Protein AF-Q4SXC7-F1 (afdb_monomer)

Nearest PDB structures (foldseek):
  5sy5-assembly4_F  TM=8.784E-01  e=1.111E-04  Mus musculus
  5sy5-assembly4_B  TM=8.905E-01  e=2.308E-04  Mus musculus
  5sy5-assembly4_D  TM=7.983E-01  e=1.891E-04  Mus musculus
  5y7y-assembly1_A  TM=8.979E-01  e=1.018E-02  Homo sapiens

Radius of gyration: 20.57 Å; Cα contacts (8 Å, |Δi|>4): 20; chains: 1; bounding box: 50×42×52 Å

Structure (mmCIF, N/CA/C/O backbone):
data_AF-Q4SXC7-F1
#
_entry.id   AF-Q4SXC7-F1
#
loop_
_atom_site.group_PDB
_atom_site.id
_atom_site.type_symbol
_atom_site.label_atom_id
_atom_site.label_alt_id
_atom_site.label_comp_id
_atom_site.label_asym_id
_atom_site.label_entity_id
_atom_site.label_seq_id
_atom_site.pdbx_PDB_ins_code
_atom_site.Cartn_x
_atom_site.Cartn_y
_atom_site.Cartn_z
_atom_site.occupancy
_atom_site.B_iso_or_equiv
_atom_site.auth_seq_id
_atom_site.auth_comp_id
_atom_site.auth_asym_id
_atom_site.auth_atom_id
_atom_site.pdbx_PDB_model_num
ATOM 1 N N . MET A 1 1 ? 21.113 -7.786 -26.777 1.00 61.78 1 MET A N 1
ATOM 2 C CA . MET A 1 1 ? 20.002 -8.562 -26.159 1.00 61.78 1 MET A CA 1
ATOM 3 C C . MET A 1 1 ? 19.842 -8.324 -24.653 1.00 61.78 1 MET A C 1
ATOM 5 O O . MET A 1 1 ? 18.718 -8.079 -24.235 1.00 61.78 1 MET A O 1
ATOM 9 N N . LYS A 1 2 ? 20.913 -8.348 -23.837 1.00 62.00 2 LYS A N 1
ATOM 10 C CA . LYS A 1 2 ? 20.837 -8.170 -22.366 1.00 62.00 2 LYS A CA 1
ATOM 11 C C . LYS A 1 2 ? 20.220 -6.838 -21.898 1.00 62.00 2 LYS A C 1
ATOM 13 O O . LYS A 1 2 ? 19.496 -6.827 -20.909 1.00 62.00 2 LYS A O 1
ATOM 18 N N . GLU A 1 3 ? 20.432 -5.743 -22.625 1.00 66.00 3 GLU A N 1
ATOM 19 C CA . GLU A 1 3 ? 19.929 -4.410 -22.243 1.00 66.00 3 GLU A CA 1
ATOM 20 C C . GLU A 1 3 ? 18.403 -4.274 -22.330 1.00 66.00 3 GLU A C 1
ATOM 22 O O . GLU A 1 3 ? 17.773 -3.729 -21.429 1.00 66.00 3 GLU A O 1
ATOM 27 N N . LYS A 1 4 ? 17.784 -4.876 -23.355 1.00 67.88 4 LYS A N 1
ATOM 28 C CA . LYS A 1 4 ? 16.319 -4.900 -23.507 1.00 67.88 4 LYS A CA 1
ATOM 29 C C . LYS A 1 4 ? 15.644 -5.658 -22.356 1.00 67.88 4 LYS A C 1
ATOM 31 O O . LYS A 1 4 ? 14.626 -5.211 -21.839 1.00 67.88 4 LYS A O 1
ATOM 36 N N . SER A 1 5 ? 16.245 -6.767 -21.913 1.00 72.69 5 SER A N 1
ATOM 37 C CA . SER A 1 5 ? 15.763 -7.542 -20.758 1.00 72.69 5 SER A CA 1
ATOM 38 C C . SER A 1 5 ? 15.940 -6.780 -19.436 1.00 72.69 5 SER A C 1
ATOM 40 O O . SE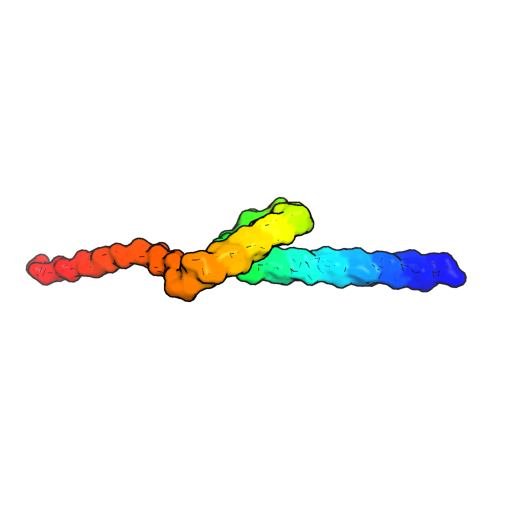R A 1 5 ? 15.028 -6.749 -18.610 1.00 72.69 5 SER A O 1
ATOM 42 N N . LYS A 1 6 ? 17.070 -6.077 -19.262 1.00 79.12 6 LYS A N 1
ATOM 43 C CA . LYS A 1 6 ? 17.315 -5.219 -18.090 1.00 79.12 6 LYS A CA 1
ATOM 44 C C . LYS A 1 6 ? 16.277 -4.095 -17.982 1.00 79.12 6 LYS A C 1
ATOM 46 O O . LYS A 1 6 ? 15.741 -3.877 -16.896 1.00 79.12 6 LYS A O 1
ATOM 51 N N . ASN A 1 7 ? 15.944 -3.444 -19.098 1.00 88.25 7 ASN A N 1
ATOM 52 C CA . ASN A 1 7 ? 14.905 -2.412 -19.132 1.00 88.25 7 ASN A CA 1
ATOM 53 C C . ASN A 1 7 ? 13.519 -3.000 -18.838 1.00 88.25 7 ASN A C 1
ATOM 55 O O . ASN A 1 7 ? 12.796 -2.447 -18.018 1.00 88.25 7 ASN A O 1
ATOM 59 N N . ALA A 1 8 ? 13.184 -4.168 -19.396 1.00 91.62 8 ALA A N 1
ATOM 60 C CA . ALA A 1 8 ? 11.916 -4.839 -19.110 1.00 91.62 8 ALA A CA 1
ATOM 61 C C . ALA A 1 8 ? 11.756 -5.205 -17.620 1.00 91.62 8 ALA A C 1
ATOM 63 O O . ALA A 1 8 ? 10.692 -4.992 -17.038 1.00 91.62 8 ALA A O 1
ATOM 64 N N . ALA A 1 9 ? 12.811 -5.718 -16.978 1.00 94.06 9 ALA A N 1
ATOM 65 C CA . ALA A 1 9 ? 12.796 -6.025 -15.548 1.00 94.06 9 ALA A CA 1
ATOM 66 C C . ALA A 1 9 ? 12.656 -4.762 -14.682 1.00 94.06 9 ALA A C 1
ATOM 68 O O . ALA A 1 9 ? 11.956 -4.783 -13.670 1.00 94.06 9 ALA A O 1
ATOM 69 N N . ARG A 1 10 ? 13.298 -3.657 -15.081 1.00 94.19 10 ARG A N 1
ATOM 70 C CA . ARG A 1 10 ? 13.177 -2.362 -14.401 1.00 94.19 10 ARG A CA 1
ATOM 71 C C . ARG A 1 10 ? 11.752 -1.817 -14.489 1.00 94.19 10 ARG A C 1
ATOM 73 O O . ARG A 1 10 ? 11.162 -1.554 -13.449 1.00 94.19 10 ARG A O 1
ATOM 80 N N . THR A 1 11 ? 11.180 -1.752 -15.691 1.00 95.94 11 THR A N 1
ATOM 81 C CA . THR A 1 11 ? 9.805 -1.275 -15.904 1.00 95.94 11 THR A CA 1
ATOM 82 C C . THR A 1 11 ? 8.788 -2.093 -15.109 1.00 95.94 11 THR A C 1
ATOM 84 O O . THR A 1 11 ? 7.857 -1.532 -14.541 1.00 95.94 11 THR A O 1
ATOM 87 N N . ARG A 1 12 ? 8.975 -3.417 -14.999 1.00 96.62 12 ARG A N 1
ATOM 88 C CA . ARG A 1 12 ? 8.116 -4.266 -14.155 1.00 96.62 12 ARG A CA 1
ATOM 89 C C . ARG A 1 12 ? 8.183 -3.877 -12.677 1.00 96.62 12 ARG A C 1
ATOM 91 O O . ARG A 1 12 ? 7.134 -3.763 -12.054 1.00 96.62 12 ARG A O 1
ATOM 98 N N . ARG A 1 13 ? 9.383 -3.641 -12.133 1.00 97.56 13 ARG A N 1
ATOM 99 C CA . ARG A 1 13 ? 9.565 -3.211 -10.733 1.00 97.56 13 ARG A CA 1
ATOM 100 C C . ARG A 1 13 ? 9.003 -1.815 -10.475 1.00 97.56 13 ARG A C 1
ATOM 102 O O . ARG A 1 13 ? 8.408 -1.591 -9.431 1.00 97.56 13 ARG A O 1
ATOM 109 N N . GLU A 1 14 ? 9.184 -0.890 -11.414 1.00 97.50 14 GLU A N 1
ATOM 110 C CA . GLU A 1 14 ? 8.637 0.470 -11.318 1.00 97.50 14 GLU A CA 1
ATOM 111 C C . GLU A 1 14 ? 7.108 0.448 -11.323 1.00 97.50 14 GLU A C 1
ATOM 113 O O . GLU A 1 14 ? 6.490 1.073 -10.463 1.00 97.50 14 GLU A O 1
ATOM 118 N N . LYS A 1 15 ? 6.503 -0.343 -12.222 1.00 97.69 15 LYS A N 1
ATOM 119 C CA . LYS A 1 15 ? 5.054 -0.551 -12.231 1.00 97.69 15 LYS A CA 1
ATOM 120 C C . LYS A 1 15 ? 4.580 -1.151 -10.910 1.00 97.69 15 LYS A C 1
ATOM 122 O O . LYS A 1 15 ? 3.705 -0.582 -10.280 1.00 97.69 15 LYS A O 1
ATOM 127 N N . GLU A 1 16 ? 5.191 -2.248 -10.463 1.00 98.06 16 GLU A N 1
ATOM 128 C CA . GLU A 1 16 ? 4.847 -2.890 -9.188 1.00 98.06 16 GLU A CA 1
ATOM 129 C C . GLU A 1 16 ? 4.917 -1.900 -8.013 1.00 98.06 16 GLU A C 1
ATOM 131 O O . GLU A 1 16 ? 3.979 -1.818 -7.225 1.00 98.06 16 GLU A O 1
ATOM 136 N N . ASN A 1 17 ? 5.987 -1.102 -7.911 1.00 97.44 17 ASN A N 1
ATOM 137 C CA . ASN A 1 17 ? 6.101 -0.067 -6.883 1.00 97.44 17 ASN A CA 1
ATOM 138 C C . ASN A 1 17 ? 4.960 0.955 -6.963 1.00 97.44 17 ASN A C 1
ATOM 140 O O . ASN A 1 17 ? 4.404 1.305 -5.926 1.00 97.44 17 ASN A O 1
ATOM 144 N N . SER A 1 18 ? 4.612 1.421 -8.165 1.00 97.69 18 SER A N 1
ATOM 145 C CA . SER A 1 18 ? 3.505 2.363 -8.359 1.00 97.69 18 SER A CA 1
ATOM 146 C C . SER A 1 18 ? 2.179 1.787 -7.865 1.00 97.69 18 SER A C 1
ATOM 148 O O . SER A 1 18 ? 1.462 2.466 -7.139 1.00 97.69 18 SER A O 1
ATOM 150 N N . GLU A 1 19 ? 1.877 0.531 -8.199 1.00 98.19 19 GLU A N 1
ATOM 151 C CA . GLU A 1 19 ? 0.653 -0.149 -7.750 1.00 98.19 19 GLU A CA 1
ATOM 152 C C . GLU A 1 19 ? 0.610 -0.267 -6.215 1.00 98.19 19 GLU A C 1
ATOM 154 O O . GLU A 1 19 ? -0.427 -0.029 -5.601 1.00 98.19 19 GLU A O 1
ATOM 159 N N . PHE A 1 20 ? 1.745 -0.566 -5.565 1.00 98.38 20 PHE A N 1
ATOM 160 C CA . PHE A 1 20 ? 1.832 -0.583 -4.099 1.00 98.38 20 PHE A CA 1
ATOM 161 C C . PHE A 1 20 ? 1.578 0.793 -3.475 1.00 98.38 20 PHE A C 1
ATOM 163 O O . PHE A 1 20 ? 0.879 0.880 -2.466 1.00 98.38 20 PHE A O 1
ATOM 170 N N . TYR A 1 21 ? 2.122 1.863 -4.060 1.00 97.12 21 TYR A N 1
ATOM 171 C CA . TYR A 1 21 ? 1.889 3.221 -3.565 1.00 97.12 21 TYR A CA 1
ATOM 172 C C . TYR A 1 21 ? 0.429 3.650 -3.720 1.00 97.12 21 TYR A C 1
ATOM 174 O O . TYR A 1 21 ? -0.134 4.217 -2.785 1.00 97.12 21 TYR A O 1
ATOM 182 N N . GLU A 1 22 ? -0.197 3.351 -4.857 1.00 97.75 22 GLU A N 1
ATOM 183 C CA . GLU A 1 22 ? -1.624 3.616 -5.062 1.00 97.75 22 GLU A CA 1
ATOM 184 C C . GLU A 1 22 ? -2.485 2.813 -4.081 1.00 97.75 22 GLU A C 1
ATOM 186 O O . GLU A 1 22 ? -3.380 3.367 -3.442 1.00 97.75 22 GLU A O 1
ATOM 191 N N . LEU A 1 23 ? -2.157 1.537 -3.851 1.00 98.31 23 LEU A N 1
ATOM 192 C CA . LEU A 1 23 ? -2.845 0.723 -2.850 1.00 98.31 23 LEU A CA 1
ATOM 193 C C . LEU A 1 23 ? -2.733 1.317 -1.440 1.00 98.31 23 LEU A C 1
ATOM 195 O O . LEU A 1 23 ? -3.729 1.386 -0.721 1.00 98.31 23 LEU A O 1
ATOM 199 N N . ALA A 1 24 ? -1.546 1.790 -1.053 1.00 98.19 24 ALA A N 1
ATOM 200 C CA . ALA A 1 24 ? -1.336 2.438 0.238 1.00 98.19 24 ALA A CA 1
ATOM 201 C C . ALA A 1 24 ? -2.171 3.720 0.386 1.00 98.19 24 ALA A C 1
ATOM 203 O O . ALA A 1 24 ? -2.699 3.976 1.466 1.00 98.19 24 ALA A O 1
ATOM 204 N N . ARG A 1 25 ? -2.327 4.508 -0.688 1.00 96.75 25 ARG A N 1
ATOM 205 C CA . ARG A 1 25 ? -3.135 5.741 -0.696 1.00 96.75 25 ARG A CA 1
ATOM 206 C C . ARG A 1 25 ? -4.632 5.496 -0.527 1.00 96.75 25 ARG A C 1
ATOM 208 O O . ARG A 1 25 ? -5.323 6.385 -0.045 1.00 96.75 25 ARG A O 1
ATOM 215 N N . MET A 1 26 ? -5.126 4.318 -0.903 1.00 96.81 26 MET A N 1
ATOM 216 C CA . MET A 1 26 ? -6.536 3.946 -0.740 1.00 96.81 26 MET A CA 1
ATOM 217 C C . MET A 1 26 ? -6.886 3.460 0.674 1.00 96.81 26 MET A C 1
ATOM 219 O O . MET A 1 26 ? -8.066 3.295 0.985 1.00 96.81 26 MET A O 1
ATOM 223 N N . LEU A 1 27 ? -5.896 3.202 1.537 1.00 97.00 27 LEU A N 1
ATOM 224 C CA . LEU A 1 27 ? -6.161 2.839 2.929 1.00 97.00 27 LEU A CA 1
ATOM 225 C C . LEU A 1 27 ? -6.736 4.042 3.694 1.00 97.00 27 LEU A C 1
ATOM 227 O O . LEU A 1 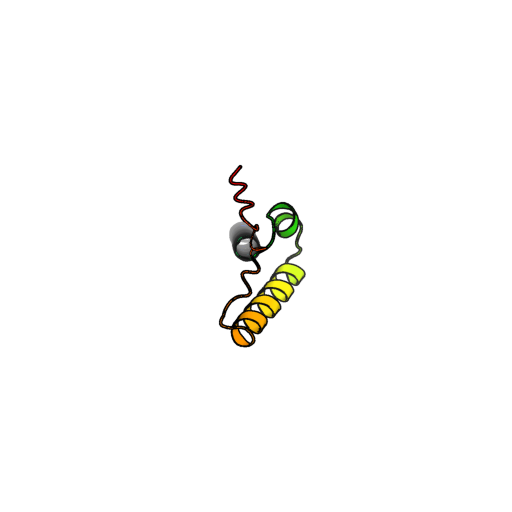27 ? -6.289 5.167 3.471 1.00 97.00 27 LEU A O 1
ATOM 231 N N . PRO A 1 28 ? -7.666 3.830 4.647 1.00 95.62 28 PRO A N 1
ATOM 232 C CA . PRO A 1 28 ? -8.241 4.894 5.474 1.00 95.62 28 PRO A CA 1
ATOM 233 C C . PRO A 1 28 ? -7.256 5.336 6.572 1.00 95.62 28 PRO A C 1
ATOM 235 O O . PRO A 1 28 ? -7.525 5.216 7.765 1.00 95.62 28 PRO A O 1
ATOM 238 N N . LEU A 1 29 ? -6.071 5.787 6.168 1.00 94.88 29 LEU A N 1
ATOM 239 C CA . LEU A 1 29 ? -4.980 6.215 7.034 1.00 94.88 29 LEU A CA 1
ATOM 240 C C . LEU A 1 29 ? -4.432 7.558 6.527 1.00 94.88 29 LEU A C 1
ATOM 242 O O . LEU A 1 29 ? -4.398 7.788 5.317 1.00 94.88 29 LEU A O 1
ATOM 246 N N . PRO A 1 30 ? -3.942 8.437 7.415 1.00 96.69 30 PRO A N 1
ATOM 247 C CA . PRO A 1 30 ? -3.271 9.666 7.005 1.00 96.69 30 PRO A CA 1
ATOM 248 C C . PRO A 1 30 ? -2.101 9.404 6.044 1.00 96.69 30 PRO A C 1
ATOM 250 O O . PRO A 1 30 ? -1.313 8.476 6.245 1.00 96.69 30 PRO A O 1
ATOM 253 N N . SER A 1 31 ? -1.925 10.274 5.044 1.00 93.81 31 SER A N 1
ATOM 254 C CA . SER A 1 31 ? -0.852 10.161 4.037 1.00 93.81 31 SER A CA 1
ATOM 255 C C . SER A 1 31 ? 0.558 10.141 4.643 1.00 93.81 31 SER A C 1
ATOM 257 O O . SER A 1 31 ? 1.459 9.475 4.126 1.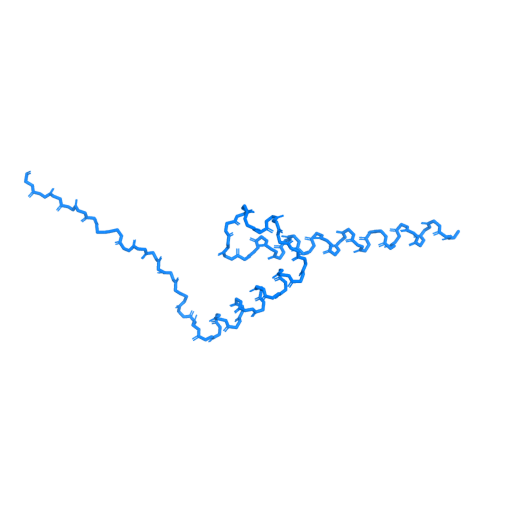00 93.81 31 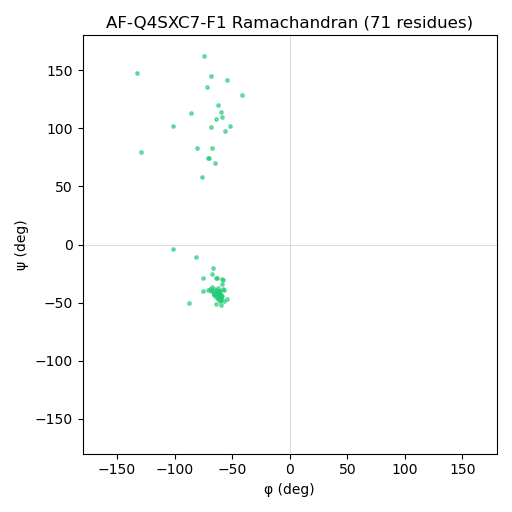SER A O 1
ATOM 259 N N . ALA A 1 32 ? 0.746 10.819 5.779 1.00 94.69 32 ALA A N 1
ATOM 260 C CA . ALA A 1 32 ? 1.986 10.798 6.553 1.00 94.69 32 ALA A CA 1
ATOM 261 C C . ALA A 1 32 ? 2.378 9.383 7.021 1.00 94.69 32 ALA A C 1
ATOM 263 O O . ALA A 1 32 ? 3.564 9.094 7.137 1.00 94.69 32 ALA A O 1
ATOM 264 N N . ILE A 1 33 ? 1.398 8.499 7.246 1.00 95.94 33 ILE A N 1
ATOM 265 C CA . ILE A 1 33 ? 1.623 7.098 7.620 1.00 95.94 33 ILE A CA 1
ATOM 266 C C . ILE A 1 33 ? 1.787 6.243 6.364 1.00 95.94 33 ILE A C 1
ATOM 268 O O . ILE A 1 33 ? 2.756 5.495 6.253 1.00 95.94 33 ILE A O 1
ATOM 272 N N . THR A 1 34 ? 0.869 6.359 5.397 1.00 96.56 34 THR A N 1
ATOM 273 C CA . THR A 1 34 ? 0.861 5.484 4.210 1.00 96.56 34 THR A CA 1
ATOM 274 C C . THR A 1 34 ? 2.104 5.661 3.335 1.00 96.56 34 THR A C 1
ATOM 276 O O . THR A 1 34 ? 2.561 4.696 2.728 1.00 96.56 34 THR A O 1
ATOM 279 N N . SER A 1 35 ? 2.709 6.855 3.333 1.00 94.38 35 SER A N 1
ATOM 280 C CA . SER A 1 35 ? 3.975 7.149 2.641 1.00 94.38 35 SER A CA 1
ATOM 281 C C . SER A 1 35 ? 5.204 6.431 3.212 1.00 94.38 35 SER A C 1
ATOM 283 O O . SER A 1 35 ? 6.199 6.291 2.501 1.00 94.38 35 SER A O 1
ATOM 285 N N . GLN A 1 36 ? 5.147 5.961 4.462 1.00 96.00 36 GLN A N 1
ATOM 286 C CA . GLN A 1 36 ? 6.261 5.296 5.150 1.00 96.00 36 GLN A CA 1
ATOM 287 C C . GLN A 1 36 ? 6.117 3.768 5.182 1.00 96.00 36 GLN A C 1
ATOM 289 O O . GLN A 1 36 ? 7.002 3.075 5.685 1.00 96.00 36 GLN A O 1
ATOM 294 N N . LEU A 1 37 ? 5.007 3.227 4.671 1.00 97.81 37 LEU A N 1
ATOM 295 C CA . LEU A 1 37 ? 4.747 1.794 4.723 1.00 97.81 37 LEU A CA 1
ATOM 296 C C . LEU A 1 37 ? 5.650 1.021 3.761 1.00 97.81 37 LEU A C 1
ATOM 298 O O . LEU A 1 37 ? 5.783 1.349 2.581 1.00 97.81 37 LEU A O 1
ATOM 302 N N . ASP A 1 38 ? 6.204 -0.082 4.257 1.00 98.00 38 ASP A N 1
ATOM 303 C CA . ASP A 1 38 ? 6.802 -1.101 3.406 1.00 98.00 38 ASP A CA 1
ATOM 304 C C . ASP A 1 38 ? 5.718 -1.930 2.680 1.00 98.00 38 ASP A C 1
ATOM 306 O O . ASP A 1 38 ? 4.553 -1.989 3.089 1.00 98.00 38 ASP A O 1
ATOM 310 N N . LYS A 1 39 ? 6.109 -2.629 1.606 1.00 98.06 39 LYS A N 1
ATOM 311 C CA . LYS A 1 39 ? 5.192 -3.433 0.777 1.00 98.06 39 LYS A CA 1
ATOM 312 C C . LYS A 1 39 ? 4.432 -4.503 1.563 1.00 98.06 39 LYS A C 1
ATOM 314 O O . LYS A 1 39 ? 3.252 -4.725 1.300 1.00 98.06 39 LYS A O 1
ATOM 319 N N . ALA A 1 40 ? 5.073 -5.171 2.521 1.00 98.50 40 ALA A N 1
ATOM 320 C CA . ALA A 1 40 ? 4.431 -6.233 3.294 1.00 98.50 40 ALA A CA 1
ATOM 321 C C . ALA A 1 40 ? 3.391 -5.656 4.260 1.00 98.50 40 ALA A C 1
ATOM 323 O O . ALA A 1 40 ? 2.305 -6.211 4.429 1.00 98.50 40 ALA A O 1
ATOM 324 N N . SER A 1 41 ? 3.696 -4.516 4.871 1.00 98.44 41 SER A N 1
ATOM 325 C CA . SER A 1 41 ? 2.780 -3.763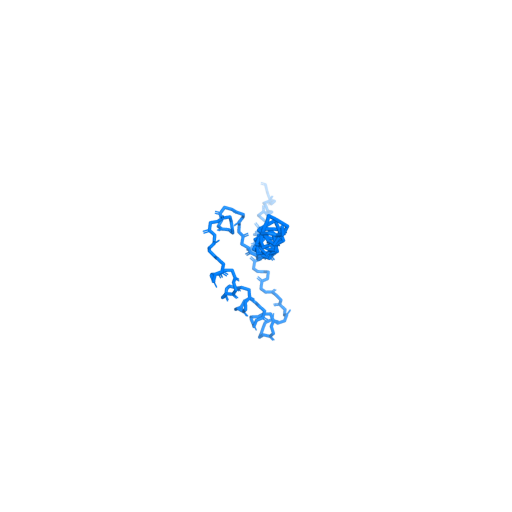 5.717 1.00 98.44 41 SER A CA 1
ATOM 326 C C . SER A 1 41 ? 1.570 -3.253 4.927 1.00 98.44 41 SER A C 1
ATOM 328 O O . SER A 1 41 ? 0.451 -3.419 5.410 1.00 98.44 41 SER A O 1
ATOM 330 N N . ILE A 1 42 ? 1.747 -2.771 3.688 1.00 98.56 42 ILE A N 1
ATOM 331 C CA . ILE A 1 42 ? 0.633 -2.410 2.787 1.00 98.56 42 ILE A CA 1
ATOM 332 C C . ILE A 1 42 ? -0.306 -3.607 2.569 1.00 98.56 42 ILE A C 1
ATOM 334 O O . ILE A 1 42 ? -1.518 -3.474 2.748 1.00 98.56 42 ILE A O 1
ATOM 338 N N . ILE A 1 43 ? 0.228 -4.796 2.255 1.00 98.62 43 ILE A N 1
ATOM 339 C CA . ILE A 1 43 ? -0.591 -6.009 2.067 1.00 98.62 43 ILE A CA 1
ATOM 340 C C . ILE A 1 43 ? -1.328 -6.401 3.349 1.00 98.62 43 ILE A C 1
ATOM 342 O O . ILE A 1 43 ? -2.529 -6.686 3.304 1.00 98.62 43 ILE A O 1
ATOM 346 N N . ARG A 1 44 ? -0.631 -6.417 4.493 1.00 98.62 44 ARG A N 1
ATOM 347 C CA . ARG A 1 44 ? -1.223 -6.795 5.786 1.00 98.62 44 ARG A CA 1
ATOM 348 C C . ARG A 1 44 ? -2.366 -5.859 6.166 1.00 98.62 44 ARG A C 1
ATOM 350 O O . ARG A 1 44 ? -3.448 -6.339 6.490 1.00 98.62 44 ARG A O 1
ATOM 357 N N . LEU A 1 45 ? -2.151 -4.547 6.075 1.00 98.12 45 LEU A N 1
ATOM 358 C CA . LEU A 1 45 ? -3.165 -3.546 6.410 1.00 98.12 45 LEU A CA 1
ATOM 359 C C . LEU A 1 45 ? -4.356 -3.598 5.451 1.00 98.12 45 LEU A C 1
ATOM 361 O O . LEU A 1 45 ? -5.493 -3.602 5.911 1.00 98.12 45 LEU A O 1
ATOM 365 N N . THR A 1 46 ? -4.111 -3.734 4.145 1.00 98.19 46 THR A N 1
ATOM 366 C CA . THR A 1 46 ? -5.179 -3.896 3.143 1.00 98.19 46 THR A CA 1
ATOM 367 C C . THR A 1 46 ? -6.021 -5.136 3.425 1.00 98.19 46 THR A C 1
ATOM 369 O O . THR A 1 46 ? -7.247 -5.068 3.449 1.00 98.19 46 THR A O 1
ATOM 372 N N . THR A 1 47 ? -5.375 -6.273 3.691 1.00 98.25 47 THR A N 1
ATOM 373 C CA . THR A 1 47 ? -6.076 -7.532 3.979 1.00 98.25 47 THR A CA 1
ATOM 374 C C . THR A 1 47 ? -6.926 -7.412 5.242 1.00 98.25 47 THR A C 1
ATOM 376 O O . THR A 1 47 ? -8.091 -7.813 5.242 1.00 98.25 47 THR A O 1
ATOM 379 N N . SER A 1 48 ? -6.371 -6.837 6.312 1.00 97.38 48 SER A N 1
ATOM 380 C CA . SER A 1 48 ? -7.106 -6.590 7.554 1.00 97.38 48 SER A CA 1
ATOM 381 C C . SER A 1 48 ? -8.284 -5.644 7.334 1.00 97.38 48 SER A C 1
ATOM 383 O O . SER A 1 48 ? -9.384 -5.938 7.794 1.00 97.38 48 SER A O 1
ATOM 385 N N . TYR A 1 49 ? -8.092 -4.564 6.573 1.00 95.88 49 TYR A N 1
ATOM 386 C CA . TYR A 1 49 ? -9.148 -3.609 6.249 1.00 95.88 49 TYR A CA 1
ATOM 387 C C . TYR A 1 49 ? -10.311 -4.266 5.494 1.00 95.88 49 TYR A C 1
ATOM 389 O O . TYR A 1 49 ? -11.466 -4.118 5.889 1.00 95.88 49 TYR A O 1
ATOM 397 N N . LEU A 1 50 ? -10.023 -5.061 4.458 1.00 95.50 50 LEU A N 1
ATOM 398 C CA . LEU A 1 50 ? -11.060 -5.777 3.709 1.00 95.50 50 LEU A CA 1
ATOM 399 C C . LEU A 1 50 ? -11.829 -6.769 4.593 1.00 95.50 50 LEU A C 1
ATOM 401 O O . LEU A 1 50 ? -13.052 -6.831 4.511 1.00 95.50 50 LEU A O 1
ATOM 405 N N . ARG A 1 51 ? -11.142 -7.503 5.482 1.00 95.12 51 ARG A N 1
ATOM 406 C CA . ARG A 1 51 ? -11.803 -8.396 6.452 1.00 95.12 51 ARG A CA 1
ATOM 407 C C . ARG A 1 51 ? -12.699 -7.625 7.417 1.00 95.12 51 ARG A C 1
ATOM 409 O O . ARG A 1 51 ? -13.822 -8.050 7.665 1.00 95.12 51 ARG A O 1
ATOM 416 N N . MET A 1 52 ? -12.229 -6.487 7.926 1.00 93.06 52 MET A N 1
ATOM 417 C CA . MET A 1 52 ? -13.026 -5.635 8.808 1.00 93.06 52 MET A CA 1
ATOM 418 C C . MET A 1 52 ? -14.291 -5.129 8.118 1.00 93.06 52 MET A C 1
ATOM 420 O O . MET A 1 52 ? -15.344 -5.154 8.736 1.00 93.06 52 MET A O 1
ATOM 424 N N . ARG A 1 53 ? -14.232 -4.760 6.833 1.00 91.12 53 ARG A N 1
ATOM 425 C CA . ARG A 1 53 ? -15.428 -4.343 6.078 1.00 91.12 53 ARG A CA 1
ATOM 426 C C . ARG A 1 53 ? -16.478 -5.442 5.917 1.00 91.12 53 ARG A C 1
ATOM 428 O O . ARG A 1 53 ? -17.654 -5.129 5.787 1.00 91.12 53 ARG A O 1
ATOM 435 N N . VAL A 1 54 ? -16.067 -6.710 5.905 1.00 91.62 54 VAL A N 1
ATOM 436 C CA . VAL A 1 54 ? -17.002 -7.846 5.869 1.00 91.62 54 VAL A CA 1
ATOM 437 C C . VAL A 1 54 ? -17.648 -8.061 7.237 1.00 91.62 54 VAL A C 1
ATOM 439 O O . VAL A 1 54 ? -18.838 -8.347 7.311 1.00 91.62 54 VAL A O 1
ATOM 442 N N . LEU A 1 55 ? -16.874 -7.916 8.317 1.00 91.12 55 LEU A N 1
ATOM 443 C CA . LEU A 1 55 ? -17.365 -8.085 9.690 1.00 91.12 55 LEU A CA 1
ATOM 444 C C . LEU A 1 55 ? -18.203 -6.893 10.177 1.00 91.12 55 LEU A C 1
ATOM 446 O O . LEU A 1 55 ? -19.091 -7.075 11.004 1.00 91.12 55 LEU A O 1
ATOM 450 N N . PHE A 1 56 ? -17.937 -5.695 9.654 1.00 86.12 56 PHE A N 1
ATOM 451 C CA . PHE A 1 56 ? -18.604 -4.440 10.003 1.00 86.12 56 PHE A CA 1
ATOM 452 C C . PHE A 1 56 ? -19.072 -3.716 8.723 1.00 86.12 56 PHE A C 1
ATOM 454 O O . PHE A 1 56 ? -18.384 -2.809 8.245 1.00 86.12 56 PHE A O 1
ATOM 461 N N . PRO A 1 57 ? -20.213 -4.128 8.131 1.00 75.06 57 PRO A N 1
ATOM 462 C CA . PRO A 1 57 ? -20.711 -3.577 6.865 1.00 75.06 57 PRO A CA 1
ATOM 463 C C . PRO A 1 57 ? -21.162 -2.114 6.977 1.00 75.06 57 PRO A C 1
ATOM 465 O O . PRO A 1 57 ? -20.920 -1.319 6.069 1.00 75.06 57 PRO A O 1
ATOM 468 N N . GLU A 1 58 ? -21.757 -1.755 8.116 1.00 67.31 58 GLU A N 1
ATOM 469 C CA . GLU A 1 58 ? -22.101 -0.383 8.494 1.00 67.31 58 GLU A CA 1
ATOM 470 C C . GLU A 1 58 ? -20.833 0.278 9.032 1.00 67.31 58 GLU A C 1
ATOM 472 O O . GLU A 1 58 ? -20.549 0.222 10.230 1.00 67.31 58 GLU A O 1
ATOM 477 N N . GLY A 1 59 ? -20.000 0.779 8.117 1.00 62.06 59 GLY A N 1
ATOM 478 C CA . GLY A 1 59 ? -18.690 1.341 8.426 1.00 62.06 59 GLY A CA 1
ATOM 479 C C . GLY A 1 59 ? -18.739 2.204 9.681 1.00 62.06 59 GLY A C 1
ATOM 480 O O . GLY A 1 59 ? -19.586 3.086 9.800 1.00 62.06 59 GLY A O 1
ATOM 481 N N . SER A 1 60 ? -17.834 1.933 10.620 1.00 58.03 60 SER A N 1
ATOM 482 C CA . SER A 1 60 ? -17.618 2.733 11.819 1.00 58.03 60 SER A CA 1
ATOM 483 C C . SER A 1 60 ? -17.104 4.123 11.430 1.00 58.03 60 SER A C 1
ATOM 485 O O . SER A 1 60 ? -15.942 4.461 11.653 1.00 58.03 60 SER A O 1
ATOM 487 N N . SER A 1 61 ? -17.959 4.940 10.824 1.00 56.69 61 SER A N 1
ATOM 488 C CA . SER A 1 61 ? -17.852 6.385 10.845 1.00 56.69 61 SER A CA 1
ATOM 489 C C . SER A 1 61 ? -18.172 6.796 12.274 1.00 56.69 61 SER A C 1
ATOM 491 O O . SER A 1 61 ? -19.258 7.274 12.582 1.00 56.69 61 SER A O 1
ATOM 493 N N . THR A 1 62 ? -17.231 6.564 13.187 1.00 54.50 62 THR A N 1
ATOM 494 C CA . THR A 1 62 ? -17.170 7.357 14.408 1.00 54.50 62 THR A CA 1
ATOM 495 C C . THR A 1 62 ? -16.696 8.737 13.972 1.00 54.50 62 THR A C 1
ATOM 497 O O . THR A 1 62 ? -15.539 9.099 14.153 1.00 54.50 62 THR A O 1
ATOM 500 N N . GLU A 1 63 ? -17.588 9.503 13.342 1.00 58.31 63 GLU A N 1
ATOM 501 C CA . GLU A 1 63 ? -17.546 10.934 13.579 1.00 58.31 63 GLU A CA 1
ATOM 502 C C . GLU A 1 63 ? -17.833 11.086 15.075 1.00 58.31 63 GLU A C 1
ATOM 504 O O . GLU A 1 63 ? -18.872 10.602 15.542 1.00 58.31 63 GLU A O 1
ATOM 509 N N . PRO A 1 64 ? -16.927 11.667 15.879 1.00 55.84 64 PRO A N 1
ATOM 510 C CA . PRO A 1 64 ? -17.346 12.153 17.174 1.00 55.84 64 PRO A CA 1
ATOM 511 C C . PRO A 1 64 ? -18.437 13.174 16.868 1.00 55.84 64 PRO A C 1
ATOM 513 O O . PRO A 1 64 ? -18.160 14.213 16.275 1.00 55.84 64 PRO A O 1
ATOM 516 N N . ALA A 1 65 ? -19.685 12.833 17.190 1.00 55.66 65 ALA A N 1
ATOM 517 C CA . ALA A 1 65 ? -20.789 13.768 17.140 1.00 55.66 65 ALA A CA 1
ATOM 518 C C . ALA A 1 65 ? -20.348 14.987 17.949 1.00 55.66 65 ALA A C 1
ATOM 520 O O . ALA A 1 65 ? -20.292 14.929 19.176 1.00 55.66 65 ALA A O 1
ATOM 521 N N . HIS A 1 66 ? -19.942 16.056 17.266 1.00 59.81 66 HIS A N 1
ATOM 522 C CA . HIS A 1 66 ? -19.738 17.337 17.903 1.00 59.81 66 HIS A CA 1
ATOM 523 C C . HIS A 1 66 ? -21.104 17.701 18.485 1.00 59.81 66 HIS A C 1
ATOM 525 O O . HIS A 1 66 ? -22.043 17.878 17.703 1.00 59.81 66 HIS A O 1
ATOM 531 N N . PRO A 1 67 ? -21.277 17.783 19.817 1.00 59.19 67 PRO A N 1
ATOM 532 C CA . PRO A 1 67 ? -22.472 18.410 20.331 1.00 59.19 67 PRO A CA 1
ATOM 533 C C . PRO A 1 67 ? -22.385 19.860 19.870 1.00 59.19 67 PRO A C 1
ATOM 535 O O . PRO A 1 67 ? -21.525 20.616 20.323 1.00 59.19 67 PRO A O 1
ATOM 538 N N . SER A 1 68 ? -23.227 20.236 18.909 1.00 57.53 68 SER A N 1
ATOM 539 C CA . SER A 1 68 ? -23.526 21.634 18.650 1.00 57.53 68 SER A CA 1
A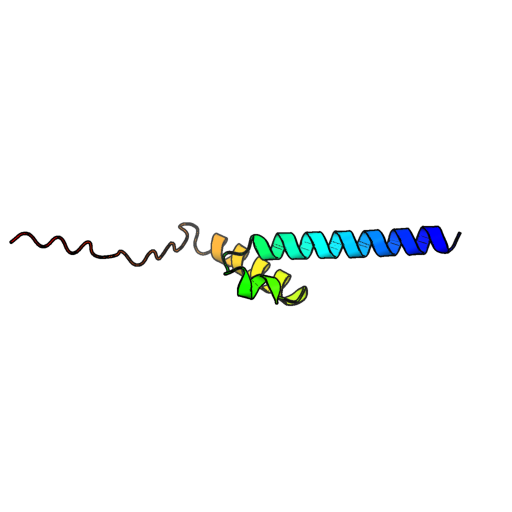TOM 540 C C . SER A 1 68 ? -24.041 22.198 19.968 1.00 57.53 68 SER A C 1
ATOM 542 O O . SER A 1 68 ? -25.195 21.990 20.334 1.00 57.53 68 SER A O 1
ATOM 544 N N . THR A 1 69 ? -23.163 22.854 20.724 1.00 60.12 69 THR A N 1
ATOM 545 C CA . THR A 1 69 ? -23.550 23.691 21.851 1.00 60.12 69 THR A CA 1
ATOM 546 C C . THR A 1 69 ? -24.291 24.879 21.260 1.00 60.12 69 THR A C 1
ATOM 548 O O . THR A 1 69 ? -23.709 25.921 20.973 1.00 60.12 69 THR A O 1
ATOM 551 N N . GLY A 1 70 ? -25.580 24.678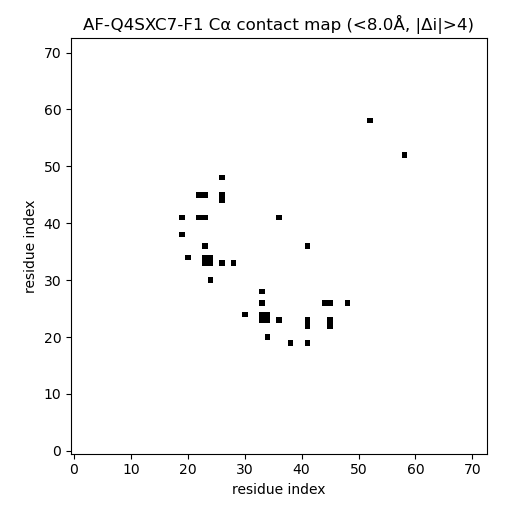 20.995 1.00 55.00 70 GLY A N 1
ATOM 552 C CA . GLY A 1 70 ? -26.535 25.761 20.919 1.00 55.00 70 GLY A CA 1
ATOM 553 C C . GLY A 1 70 ? -26.685 26.303 22.329 1.00 55.00 70 GLY A C 1
ATOM 554 O O . GLY A 1 70 ? -27.338 25.685 23.163 1.00 55.00 70 GLY A O 1
ATOM 555 N N . THR A 1 71 ? -26.034 27.423 22.607 1.00 57.94 71 THR A N 1
ATOM 556 C CA . THR A 1 71 ? -26.433 28.330 23.677 1.00 57.94 71 THR A CA 1
ATOM 557 C C . THR A 1 71 ? -27.49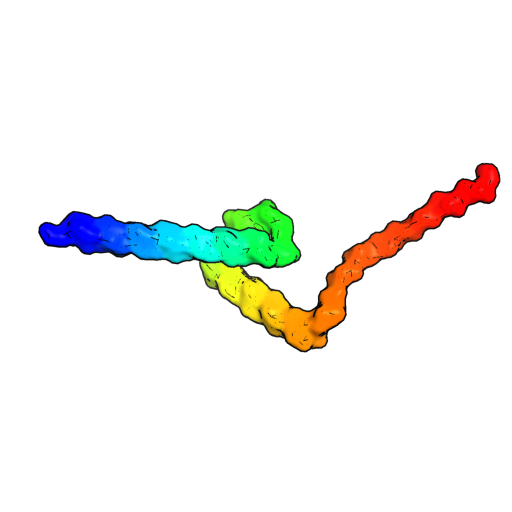2 29.271 23.111 1.00 57.94 71 THR A C 1
ATOM 559 O O . THR A 1 71 ? -27.168 30.081 22.242 1.00 57.94 71 THR A O 1
ATOM 562 N N . PRO A 1 72 ? -28.748 29.197 23.575 1.00 65.56 72 PRO A N 1
ATOM 563 C CA . PRO A 1 72 ? -29.631 30.341 23.591 1.00 65.56 72 PRO A CA 1
ATOM 564 C C . PRO A 1 72 ? -29.662 30.894 25.022 1.00 65.56 72 PRO A C 1
ATOM 566 O O . PRO A 1 72 ? -30.303 30.300 25.880 1.00 65.56 72 PRO A O 1
ATOM 569 N N . GLU A 1 73 ? -28.937 31.982 25.275 1.00 47.09 73 GLU A N 1
ATOM 570 C CA . GLU A 1 73 ? -29.361 33.114 26.124 1.00 47.09 73 GLU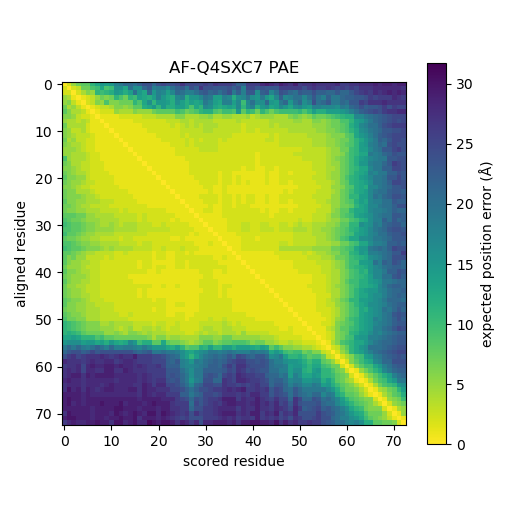 A CA 1
ATOM 571 C C . GLU A 1 73 ? -28.356 34.264 26.004 1.00 47.09 73 GLU A C 1
ATOM 573 O O . GLU A 1 73 ? -27.140 34.012 26.173 1.00 47.09 73 GLU A O 1
#

Organism: Tetraodon nigroviridis (NCBI:txid99883)

Solvent-accessible surface area (backbone atoms only — not comparable to full-atom values): 4592 Å² total; per-residue (Å²): 116,69,64,64,53,52,50,53,56,48,53,52,52,54,50,53,52,51,54,52,53,54,56,31,68,71,43,100,60,61,66,84,56,44,76,71,56,53,73,67,54,43,52,52,51,51,52,51,52,56,52,47,45,71,78,39,73,78,63,86,75,75,65,79,78,73,78,79,80,77,79,90,129

Mean predicted aligned error: 10.05 Å

pLDDT: mean 85.16, std 16.68, range [47.09, 98.62]

Foldseek 3Di:
DVVVVVVVVVVVVVVVVVVLLVLLVPQPDDPVVSVPDDSVRSVVSSVVVVVVCVVCVPDPPPPVPPPPPPDDD

Secondary structure (DSSP, 8-state):
-HHHHHHHHHHHHHHHHHHHHHHHHTSSS-HHHHTT--HHHHHHHHHHHHHHHHH-SS---------------

InterPro domains:
  IPR011598 Myc-type, basic helix-loop-helix (bHLH) domain [PF23171] (2-56)
  IPR011598 Myc-type, basic helix-loop-helix (bHLH) domain [PS50888] (1-53)
  IPR011598 Myc-type, basic helix-loop-helix (bHLH) domain [SM00353] (6-61)
  IPR036638 Helix-loop-helix DNA-binding domain superfamily [G3DSA:4.10.280.10] (1-53)
  IPR036638 Helix-loop-helix DNA-binding domain superfamily [SSF47459] (4-54)

Sequence (73 aa):
MKEKSKNAARTRREKENSEFYELARMLPLPSAITSQLDKASIIRLTTSYLRMRVLFPEGSSTEPAHPSTGTPE